Protein AF-A0A090KIF5-F1 (afdb_monomer_lite)

Structure (mmCIF, N/CA/C/O backbone):
data_AF-A0A090KIF5-F1
#
_entry.id   AF-A0A090KIF5-F1
#
loop_
_atom_site.group_PDB
_atom_site.id
_atom_site.type_symbol
_atom_site.label_atom_id
_atom_site.label_alt_id
_atom_site.label_comp_id
_atom_site.label_asym_id
_atom_site.label_entity_id
_atom_site.label_seq_id
_atom_site.pdbx_PDB_ins_code
_atom_site.Cartn_x
_atom_site.Cartn_y
_atom_site.Cartn_z
_atom_site.occupancy
_atom_site.B_iso_or_equiv
_atom_site.auth_seq_id
_atom_site.auth_comp_id
_atom_site.auth_asym_id
_atom_site.auth_atom_id
_atom_site.pdbx_PDB_model_num
ATOM 1 N N . MET A 1 1 ? -11.600 5.482 -13.987 1.00 38.12 1 MET A N 1
ATOM 2 C CA . MET A 1 1 ? -10.927 5.009 -12.753 1.00 38.12 1 MET A CA 1
ATOM 3 C C . MET A 1 1 ? -11.542 5.719 -11.554 1.00 38.12 1 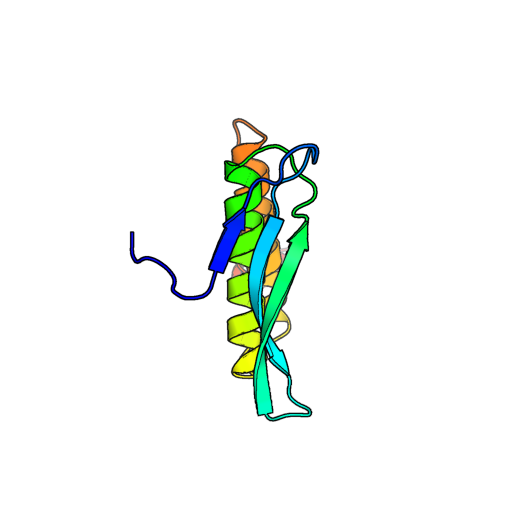MET A C 1
ATOM 5 O O . MET A 1 1 ? -11.539 6.941 -11.535 1.00 38.12 1 MET A O 1
ATOM 9 N N . LYS A 1 2 ? -12.132 4.998 -10.588 1.00 37.12 2 LYS A N 1
ATOM 10 C CA . LYS A 1 2 ? -12.617 5.621 -9.342 1.00 37.12 2 LYS A CA 1
ATOM 11 C C . LYS A 1 2 ? -11.398 6.100 -8.547 1.00 37.12 2 LYS A C 1
ATOM 13 O O . LYS A 1 2 ? -10.560 5.282 -8.185 1.00 37.12 2 LYS A O 1
ATOM 18 N N . VAL A 1 3 ? -11.295 7.405 -8.304 1.00 43.69 3 VAL A N 1
ATOM 19 C CA . VAL A 1 3 ? -10.265 7.992 -7.435 1.00 43.69 3 VAL A CA 1
ATOM 20 C C . VAL A 1 3 ? -10.443 7.396 -6.035 1.00 43.69 3 VAL A C 1
ATOM 22 O O . VAL A 1 3 ? -11.446 7.663 -5.372 1.00 43.69 3 VAL A O 1
ATOM 25 N N . GLN A 1 4 ? -9.513 6.545 -5.595 1.00 54.38 4 GLN A N 1
ATOM 26 C CA . GLN A 1 4 ? -9.503 6.047 -4.219 1.00 54.38 4 GLN A CA 1
ATOM 27 C C . GLN A 1 4 ? -9.167 7.222 -3.294 1.00 54.38 4 GLN A C 1
ATOM 29 O O . GLN A 1 4 ? -8.034 7.696 -3.254 1.00 54.38 4 GLN A O 1
ATOM 34 N N . ARG A 1 5 ? -10.176 7.744 -2.584 1.00 66.31 5 ARG A N 1
ATOM 35 C CA . ARG A 1 5 ? -9.988 8.819 -1.600 1.00 66.31 5 ARG A CA 1
ATOM 36 C C . ARG A 1 5 ? -9.093 8.314 -0.461 1.00 66.31 5 ARG A C 1
ATOM 38 O O . ARG A 1 5 ? -9.385 7.278 0.127 1.00 66.31 5 ARG A O 1
ATOM 45 N N . GLY A 1 6 ? -8.062 9.081 -0.103 1.00 74.94 6 GLY A N 1
ATOM 46 C CA . GLY A 1 6 ? -7.225 8.812 1.075 1.00 74.94 6 GLY A CA 1
ATOM 47 C C . GLY A 1 6 ? -5.859 8.175 0.801 1.00 74.94 6 GLY A C 1
ATOM 48 O O . GLY A 1 6 ? -5.235 7.711 1.758 1.00 74.94 6 GLY A O 1
ATOM 49 N N . LEU A 1 7 ? -5.397 8.173 -0.455 1.00 91.31 7 LEU A N 1
ATOM 50 C CA . LEU A 1 7 ? -3.997 7.936 -0.816 1.00 91.31 7 LEU A CA 1
ATOM 51 C C . LEU A 1 7 ? -3.511 8.972 -1.844 1.00 91.31 7 LEU A C 1
ATOM 53 O O . LEU A 1 7 ? -4.295 9.424 -2.680 1.00 91.31 7 LEU A O 1
ATOM 57 N N . SER A 1 8 ? -2.229 9.326 -1.806 1.00 94.19 8 SER A N 1
ATOM 58 C CA . SER A 1 8 ? -1.568 10.170 -2.810 1.00 94.19 8 SER A CA 1
ATOM 59 C C . SER A 1 8 ? -0.067 9.890 -2.868 1.00 94.19 8 SER A C 1
ATOM 61 O O . SER A 1 8 ? 0.535 9.495 -1.871 1.00 94.19 8 SER A O 1
ATOM 63 N N . ILE A 1 9 ? 0.550 10.108 -4.031 1.00 95.88 9 ILE A N 1
ATOM 64 C CA . ILE A 1 9 ? 2.006 10.033 -4.195 1.00 95.88 9 ILE A CA 1
ATOM 65 C C . ILE A 1 9 ? 2.607 11.426 -4.385 1.00 95.88 9 ILE A C 1
ATOM 67 O O . ILE A 1 9 ? 1.982 12.312 -4.961 1.00 95.88 9 ILE A O 1
ATOM 71 N N . HIS A 1 10 ? 3.821 11.618 -3.881 1.00 96.31 10 HIS A N 1
ATOM 72 C CA . HIS A 1 10 ? 4.506 12.904 -3.846 1.00 96.31 10 HIS A CA 1
ATOM 73 C C . HIS A 1 10 ? 5.974 12.729 -4.230 1.00 96.31 10 HIS A C 1
ATOM 75 O O . HIS A 1 10 ? 6.664 11.860 -3.688 1.00 96.31 10 HIS A O 1
ATOM 81 N N . LYS A 1 11 ? 6.472 13.591 -5.120 1.00 96.38 11 LYS A N 1
ATOM 82 C CA . LYS A 1 11 ? 7.906 13.753 -5.366 1.00 96.38 11 LYS A CA 1
ATOM 83 C C . LYS A 1 11 ? 8.420 14.918 -4.530 1.00 96.38 11 LYS A C 1
ATOM 85 O O . LYS A 1 11 ? 7.847 16.002 -4.567 1.00 96.38 11 LYS A O 1
ATOM 90 N N . GLN A 1 12 ? 9.483 14.692 -3.767 1.00 92.94 12 GLN A N 1
ATOM 91 C CA . GLN A 1 12 ? 10.146 15.749 -3.005 1.00 92.94 12 GLN A CA 1
ATOM 92 C C . GLN A 1 12 ? 11.392 16.224 -3.753 1.00 92.94 12 GLN A C 1
ATOM 94 O O . GLN A 1 12 ? 12.158 15.405 -4.264 1.00 92.94 12 GLN A O 1
ATOM 99 N N . SER A 1 13 ? 11.605 17.541 -3.795 1.00 93.12 13 SER A N 1
ATOM 100 C CA . SER A 1 13 ? 12.826 18.115 -4.367 1.00 93.12 13 SER A CA 1
ATOM 101 C C . SER A 1 13 ? 14.061 17.594 -3.625 1.00 93.12 13 SER A C 1
ATOM 103 O O . SER A 1 13 ? 14.044 17.455 -2.401 1.00 93.12 13 SER A O 1
ATOM 105 N N . GLY A 1 14 ? 15.114 17.247 -4.366 1.00 93.19 14 GLY A N 1
ATOM 106 C CA . GLY A 1 14 ? 16.357 16.706 -3.806 1.00 93.19 14 GLY A CA 1
ATOM 107 C C . GLY A 1 14 ? 16.260 15.284 -3.234 1.00 93.19 14 GLY A C 1
ATOM 108 O O . GLY A 1 14 ? 17.234 14.797 -2.663 1.00 93.19 14 GLY A O 1
ATOM 109 N N . ARG A 1 15 ? 15.120 14.588 -3.371 1.00 94.62 15 ARG A N 1
ATOM 110 C CA . ARG A 1 15 ? 14.969 13.188 -2.945 1.00 94.62 15 ARG A CA 1
ATOM 111 C C . ARG A 1 15 ? 14.796 12.266 -4.159 1.00 94.62 15 ARG A C 1
ATOM 113 O O . ARG A 1 15 ? 13.949 12.533 -5.014 1.00 94.62 15 ARG A O 1
ATOM 120 N N . PRO A 1 16 ? 15.541 11.147 -4.229 1.00 95.44 16 PRO A N 1
ATOM 121 C CA . PRO A 1 16 ? 15.484 10.257 -5.387 1.00 95.44 16 PRO A CA 1
ATOM 122 C C . PRO A 1 16 ? 14.153 9.503 -5.472 1.00 95.44 16 PRO A C 1
ATOM 124 O O . PRO A 1 16 ? 13.668 9.230 -6.567 1.00 95.44 16 PRO A O 1
ATOM 127 N N . ASN A 1 17 ? 13.512 9.229 -4.336 1.00 97.69 17 ASN A N 1
ATOM 128 C CA . ASN A 1 17 ? 12.345 8.356 -4.269 1.00 97.69 17 ASN A CA 1
ATOM 129 C C . ASN A 1 17 ? 11.019 9.121 -4.264 1.00 97.69 17 ASN A C 1
ATOM 131 O O . ASN A 1 17 ? 10.939 10.271 -3.830 1.00 97.69 17 ASN A O 1
ATOM 135 N N . TRP A 1 18 ? 9.967 8.450 -4.720 1.00 97.94 18 TRP A N 1
ATOM 136 C CA . TRP A 1 18 ? 8.586 8.866 -4.509 1.00 97.94 18 TRP A CA 1
ATOM 137 C C . TRP A 1 18 ? 8.118 8.502 -3.103 1.00 97.94 18 TRP A C 1
ATOM 139 O O . TRP A 1 18 ? 8.546 7.501 -2.524 1.00 97.94 18 TRP A O 1
ATOM 149 N N . PHE A 1 19 ? 7.197 9.288 -2.564 1.00 97.69 19 PHE A N 1
ATOM 150 C CA . PHE A 1 19 ? 6.617 9.085 -1.244 1.00 97.69 19 PHE A CA 1
ATOM 151 C C . PHE A 1 19 ? 5.113 8.880 -1.351 1.00 97.69 19 PHE A C 1
ATOM 153 O O . PHE A 1 19 ? 4.449 9.547 -2.135 1.00 97.69 19 PHE A O 1
ATOM 160 N N . CYS A 1 20 ? 4.576 7.979 -0.542 1.00 97.25 20 CYS A N 1
ATOM 161 C CA . CYS A 1 20 ? 3.156 7.695 -0.433 1.00 97.25 20 CYS A CA 1
ATOM 162 C C . CYS A 1 20 ? 2.599 8.320 0.848 1.00 97.25 20 CYS A C 1
ATOM 164 O O . CYS A 1 20 ? 3.118 8.077 1.941 1.00 97.25 20 CYS A O 1
ATOM 166 N N . SER A 1 21 ? 1.525 9.088 0.706 1.00 96.38 21 SER A N 1
ATOM 167 C CA . SER A 1 21 ? 0.647 9.508 1.791 1.00 96.38 21 SER A CA 1
ATOM 168 C C . SER A 1 21 ? -0.583 8.610 1.798 1.00 96.38 21 SER A C 1
ATOM 170 O O . SER A 1 21 ? -1.240 8.462 0.770 1.00 96.38 21 SER A O 1
ATOM 172 N N . PHE A 1 22 ? -0.907 8.002 2.934 1.00 95.19 22 PHE A N 1
ATOM 173 C CA . PHE A 1 22 ? -2.117 7.194 3.102 1.00 95.19 22 PHE A CA 1
ATOM 174 C C . PHE A 1 22 ? -2.566 7.197 4.562 1.00 95.19 22 PHE A C 1
ATOM 176 O O . PHE A 1 22 ? -1.853 7.680 5.441 1.00 95.19 22 PHE A O 1
ATOM 183 N N . ARG A 1 23 ? -3.768 6.687 4.842 1.00 94.25 23 ARG A N 1
ATOM 184 C CA . ARG A 1 23 ? -4.311 6.631 6.207 1.00 94.25 23 ARG A CA 1
ATOM 185 C C . ARG A 1 23 ? -4.132 5.250 6.824 1.00 94.25 23 ARG A C 1
ATOM 187 O O . ARG A 1 23 ? -4.392 4.248 6.168 1.00 94.25 23 ARG A O 1
ATOM 194 N N . VAL A 1 24 ? -3.769 5.212 8.103 1.00 95.19 24 VAL A N 1
ATOM 195 C CA . VAL A 1 24 ? -3.787 4.010 8.951 1.00 95.19 24 VAL A CA 1
ATOM 196 C C . VAL A 1 24 ? -4.687 4.261 10.154 1.00 95.19 24 VAL A C 1
ATOM 198 O O . VAL A 1 24 ? -4.704 5.366 10.701 1.00 95.19 24 VAL A O 1
ATOM 201 N N . PHE A 1 25 ? -5.452 3.254 10.562 1.00 95.00 25 PHE A N 1
ATOM 202 C CA . PHE A 1 25 ? -6.297 3.358 11.746 1.00 95.00 25 PHE A CA 1
ATOM 203 C C . PHE A 1 25 ? -5.459 3.128 13.007 1.00 95.00 25 PHE A C 1
ATOM 205 O O . PHE A 1 25 ? -4.782 2.106 13.122 1.00 95.00 25 PHE A O 1
ATOM 212 N N . ASN A 1 26 ? -5.478 4.081 13.938 1.00 92.88 26 ASN A N 1
ATOM 213 C CA . ASN A 1 26 ? -4.889 3.916 15.258 1.00 92.88 26 ASN A CA 1
ATOM 214 C C . ASN A 1 26 ? -5.976 3.426 16.225 1.00 92.88 26 ASN A C 1
ATOM 216 O O . ASN A 1 26 ? -6.899 4.173 16.550 1.00 92.88 26 ASN A O 1
ATOM 220 N N . LYS A 1 27 ? -5.842 2.175 16.680 1.00 89.31 27 LYS A N 1
ATOM 221 C CA . LYS A 1 27 ? -6.790 1.543 17.605 1.00 89.31 27 LYS A CA 1
ATOM 222 C C . LYS A 1 27 ? -6.762 2.159 19.006 1.00 89.31 27 LYS A C 1
ATOM 224 O O . LYS A 1 27 ? -7.803 2.186 19.643 1.00 89.31 27 LYS A O 1
ATOM 229 N N . GLU A 1 28 ? -5.621 2.681 19.455 1.00 91.31 28 GLU A N 1
ATOM 230 C CA . GLU A 1 28 ? -5.466 3.254 20.802 1.00 91.31 28 GLU A CA 1
ATOM 231 C C . GLU A 1 28 ? -6.320 4.512 20.987 1.00 91.31 28 GLU A C 1
ATOM 233 O O . GLU A 1 28 ? -6.916 4.714 22.038 1.00 91.31 28 GLU A O 1
ATOM 238 N N . ILE A 1 29 ? -6.411 5.342 19.942 1.00 93.00 29 ILE A N 1
ATOM 239 C CA . ILE A 1 29 ? -7.154 6.614 19.962 1.00 93.00 29 ILE A CA 1
ATOM 240 C C . ILE A 1 29 ? -8.451 6.570 19.141 1.00 93.00 29 ILE A C 1
ATOM 242 O O . ILE A 1 29 ? -9.129 7.585 19.014 1.00 93.00 29 ILE A O 1
ATOM 246 N N . GLY A 1 30 ? -8.780 5.428 18.528 1.00 93.00 30 GLY A N 1
ATOM 247 C CA . GLY A 1 30 ? -9.996 5.242 17.727 1.00 93.00 30 GLY A CA 1
ATOM 248 C C . GLY A 1 30 ? -10.084 6.114 16.467 1.00 93.00 30 GLY A C 1
ATOM 249 O O . GLY A 1 30 ? -11.183 6.424 16.009 1.00 93.00 30 GLY A O 1
ATOM 250 N N . GLN A 1 31 ? -8.952 6.545 15.900 1.00 94.50 31 GLN A N 1
ATOM 251 C CA . GLN A 1 31 ? -8.924 7.517 14.801 1.00 94.50 31 GLN A CA 1
ATOM 252 C C . GLN A 1 31 ? -7.990 7.115 13.660 1.00 94.50 31 GLN A C 1
ATOM 254 O O . GLN A 1 31 ? -6.936 6.505 13.840 1.00 94.50 31 GLN A O 1
ATOM 259 N N . TRP A 1 32 ? -8.362 7.523 12.449 1.00 93.50 32 TRP A N 1
ATOM 260 C CA . TRP A 1 32 ? -7.515 7.416 11.266 1.00 93.50 32 TRP A CA 1
ATOM 261 C C . TRP A 1 32 ? -6.480 8.540 11.235 1.00 93.50 32 TRP A C 1
ATOM 263 O O . TRP A 1 32 ? -6.852 9.712 11.187 1.00 93.50 32 TRP A O 1
ATOM 273 N N . ARG A 1 33 ? -5.199 8.186 11.129 1.00 93.81 33 ARG A N 1
ATOM 274 C CA . ARG A 1 33 ? -4.094 9.139 10.961 1.00 93.81 33 ARG A CA 1
ATOM 275 C C . ARG A 1 33 ? -3.455 9.015 9.586 1.00 93.81 33 ARG A C 1
ATOM 277 O O . ARG A 1 33 ? -3.382 7.916 9.039 1.00 93.81 33 ARG A O 1
ATOM 284 N N . TYR A 1 34 ? -2.967 10.128 9.050 1.00 93.06 34 TYR A N 1
ATOM 285 C CA . TYR A 1 34 ? -2.119 10.100 7.863 1.00 93.06 34 TYR A CA 1
ATOM 286 C C . TYR A 1 34 ? -0.714 9.628 8.221 1.00 93.06 34 TYR A C 1
ATOM 288 O O . TYR A 1 34 ? -0.168 9.975 9.267 1.00 93.06 34 TYR A O 1
ATOM 296 N N . VAL A 1 35 ? -0.134 8.838 7.330 1.00 94.88 35 VAL A N 1
ATOM 297 C CA . VAL A 1 35 ? 1.269 8.448 7.349 1.00 94.88 35 VAL A CA 1
ATOM 298 C C . VAL A 1 35 ? 1.882 8.774 6.004 1.00 94.88 35 VAL A C 1
ATOM 300 O O . VAL A 1 35 ? 1.235 8.654 4.965 1.00 94.88 35 VAL A O 1
ATOM 303 N N . PHE A 1 36 ? 3.144 9.174 6.043 1.00 96.06 36 PHE A N 1
ATOM 304 C CA . PHE A 1 36 ? 3.918 9.533 4.872 1.00 96.06 36 PHE A CA 1
ATOM 305 C C . PHE A 1 36 ? 5.167 8.661 4.838 1.00 96.06 36 PHE A C 1
ATOM 307 O O . PHE A 1 36 ? 5.953 8.669 5.786 1.00 96.06 36 PHE A O 1
ATOM 314 N N . ARG A 1 37 ? 5.327 7.852 3.790 1.00 96.44 37 ARG A N 1
ATOM 315 C CA . ARG A 1 37 ? 6.409 6.862 3.692 1.00 96.44 37 ARG A CA 1
ATOM 316 C C . ARG A 1 37 ? 7.077 6.923 2.328 1.00 96.44 37 ARG A C 1
ATOM 318 O O . ARG A 1 37 ? 6.398 7.016 1.312 1.00 96.44 37 ARG A O 1
ATOM 325 N N . SER A 1 38 ? 8.405 6.836 2.302 1.00 97.06 38 SER A N 1
ATOM 326 C CA . SER A 1 38 ? 9.155 6.625 1.058 1.00 97.06 38 SER A CA 1
ATOM 327 C C . SER A 1 38 ? 8.775 5.273 0.460 1.00 97.06 38 SER A C 1
ATOM 329 O O . SER A 1 38 ? 8.788 4.274 1.170 1.00 97.06 38 SER A O 1
ATOM 331 N N . THR A 1 39 ? 8.488 5.238 -0.839 1.00 96.69 39 THR A N 1
ATOM 332 C CA . THR A 1 39 ? 8.256 4.002 -1.611 1.00 96.69 39 THR A CA 1
ATOM 333 C C . THR A 1 39 ? 9.556 3.314 -2.035 1.00 96.69 39 THR A C 1
ATOM 335 O O . THR A 1 39 ? 9.512 2.263 -2.661 1.00 96.69 39 THR A O 1
ATOM 338 N N . ALA A 1 40 ? 10.710 3.910 -1.708 1.00 96.19 40 ALA A N 1
ATOM 339 C CA . ALA A 1 40 ? 12.045 3.410 -2.046 1.00 96.19 40 ALA A CA 1
ATOM 340 C C . ALA A 1 40 ? 12.303 3.201 -3.554 1.00 96.19 40 ALA A C 1
ATOM 342 O O . ALA A 1 40 ? 13.231 2.495 -3.929 1.00 96.19 40 ALA A O 1
ATOM 343 N N . THR A 1 41 ? 11.518 3.847 -4.418 1.00 95.88 41 THR A N 1
ATOM 344 C CA . THR A 1 41 ? 11.706 3.812 -5.871 1.00 95.88 41 THR A CA 1
ATOM 345 C C . THR A 1 41 ? 11.628 5.211 -6.474 1.00 95.88 41 THR A C 1
ATOM 347 O O . THR A 1 41 ? 1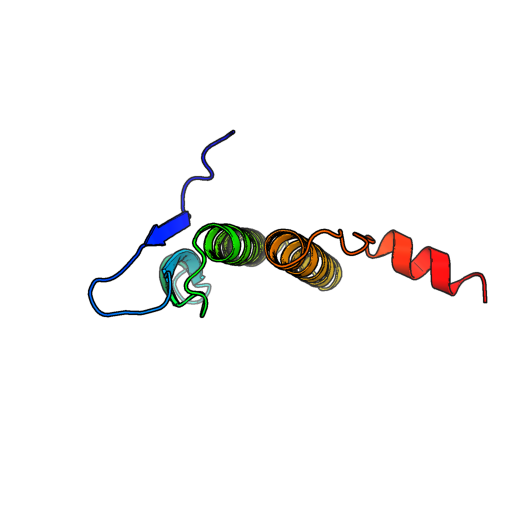0.849 6.059 -6.027 1.00 95.88 41 THR A O 1
ATOM 350 N N . ALA A 1 42 ? 12.439 5.456 -7.504 1.00 95.94 42 ALA A N 1
ATOM 351 C CA . ALA A 1 42 ? 12.399 6.669 -8.321 1.00 95.94 42 ALA A CA 1
ATOM 352 C C . ALA A 1 42 ? 11.348 6.604 -9.446 1.00 95.94 42 ALA A C 1
ATOM 354 O O . ALA A 1 42 ? 11.003 7.641 -10.015 1.00 95.94 42 ALA A O 1
ATOM 355 N N . ASP A 1 43 ? 10.821 5.413 -9.726 1.00 95.38 43 ASP A N 1
ATOM 356 C CA . ASP A 1 43 ? 9.789 5.156 -10.728 1.00 95.38 43 ASP A CA 1
ATOM 357 C C . ASP A 1 43 ? 8.401 5.488 -10.164 1.00 95.38 43 ASP A C 1
ATOM 359 O O . ASP A 1 43 ? 7.978 4.934 -9.144 1.00 95.38 43 ASP A O 1
ATOM 363 N N . GLU A 1 44 ? 7.696 6.408 -10.822 1.00 94.94 44 GLU A N 1
ATOM 364 C CA . GLU A 1 44 ? 6.386 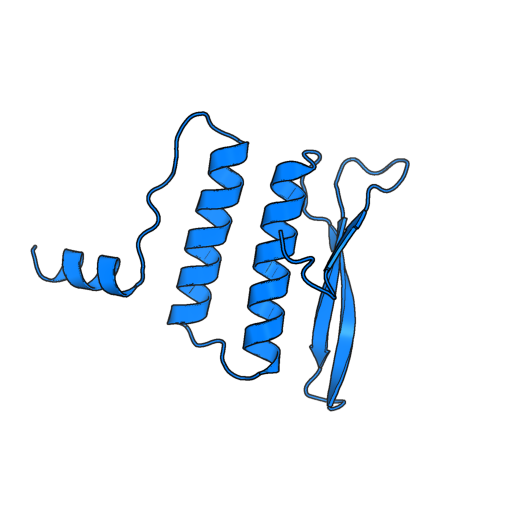6.880 -10.372 1.00 94.94 44 GLU A CA 1
ATOM 365 C C . GLU A 1 44 ? 5.322 5.781 -10.424 1.00 94.94 44 GLU A C 1
ATOM 367 O O . GLU A 1 44 ? 4.488 5.669 -9.52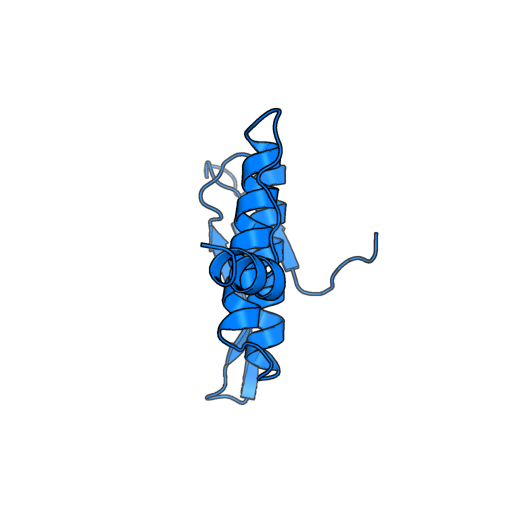7 1.00 94.94 44 GLU A O 1
ATOM 372 N N . THR A 1 45 ? 5.345 4.951 -11.462 1.00 94.19 45 THR A N 1
ATOM 373 C CA . THR A 1 45 ? 4.344 3.908 -11.674 1.00 94.19 45 THR A CA 1
ATOM 374 C C . THR A 1 45 ? 4.502 2.807 -10.632 1.00 94.19 45 THR A C 1
ATOM 376 O O . THR A 1 45 ? 3.527 2.456 -9.968 1.00 94.19 45 THR A O 1
ATOM 379 N N . LYS A 1 46 ? 5.737 2.356 -10.372 1.00 95.25 46 LYS A N 1
ATOM 380 C CA . LYS A 1 46 ? 6.023 1.417 -9.270 1.00 95.25 46 LYS A CA 1
ATOM 381 C C . LYS A 1 46 ? 5.604 2.002 -7.920 1.00 95.25 46 LYS A C 1
ATOM 383 O O . LYS A 1 46 ? 5.001 1.308 -7.104 1.00 95.25 46 LYS A O 1
ATOM 388 N N . ALA A 1 47 ? 5.867 3.290 -7.691 1.00 96.31 47 ALA A N 1
ATOM 389 C CA . ALA A 1 47 ? 5.468 3.966 -6.460 1.00 96.31 47 ALA A CA 1
ATOM 390 C C . ALA A 1 47 ? 3.944 3.993 -6.259 1.00 96.31 47 ALA A C 1
ATOM 392 O O . ALA A 1 47 ? 3.477 3.819 -5.129 1.00 96.31 47 ALA A O 1
ATOM 393 N N . ARG A 1 48 ? 3.161 4.185 -7.331 1.00 95.50 48 ARG A N 1
ATOM 394 C CA . ARG A 1 48 ? 1.690 4.138 -7.269 1.00 95.50 48 ARG A CA 1
ATOM 395 C C . ARG A 1 48 ? 1.189 2.764 -6.839 1.00 95.50 48 ARG A C 1
ATOM 397 O O . ARG A 1 48 ? 0.347 2.706 -5.944 1.00 95.50 48 ARG A O 1
ATOM 404 N N . GLU A 1 49 ? 1.725 1.685 -7.404 1.00 95.12 49 GLU A N 1
ATOM 405 C CA . GLU A 1 49 ? 1.293 0.327 -7.042 1.00 95.12 49 GLU A CA 1
ATOM 406 C C . GLU A 1 49 ? 1.676 -0.038 -5.601 1.00 95.12 49 GLU A C 1
ATOM 408 O O . GLU A 1 49 ? 0.840 -0.551 -4.853 1.00 95.12 49 GLU A O 1
ATOM 413 N N . ILE A 1 50 ? 2.876 0.344 -5.144 1.00 96.12 50 ILE A N 1
ATOM 414 C CA . ILE A 1 50 ? 3.276 0.204 -3.730 1.00 96.12 50 ILE A CA 1
ATOM 415 C C . ILE A 1 50 ? 2.297 0.955 -2.816 1.00 96.12 50 ILE A C 1
ATOM 417 O O . ILE A 1 50 ? 1.785 0.404 -1.839 1.00 96.12 50 ILE A O 1
ATOM 421 N N . CYS A 1 51 ? 2.002 2.214 -3.148 1.00 96.00 51 CYS A N 1
ATOM 422 C CA . CYS A 1 51 ? 1.107 3.058 -2.361 1.00 96.00 51 CYS A CA 1
ATOM 423 C C . CYS A 1 51 ? -0.317 2.485 -2.301 1.00 96.00 51 CYS A C 1
ATOM 425 O O . CYS A 1 51 ? -0.959 2.487 -1.247 1.00 96.00 51 CYS A O 1
ATOM 427 N N . ARG A 1 52 ? -0.798 1.934 -3.419 1.00 94.75 52 ARG A N 1
ATOM 428 C CA . ARG A 1 52 ? -2.093 1.264 -3.516 1.00 94.75 52 ARG A CA 1
ATOM 429 C C . ARG A 1 52 ? -2.153 0.018 -2.635 1.00 94.75 52 ARG A C 1
ATOM 431 O O . ARG A 1 52 ? -3.118 -0.129 -1.885 1.00 94.75 52 ARG A O 1
ATOM 438 N N . ALA A 1 53 ? -1.132 -0.840 -2.678 1.00 95.50 53 ALA A N 1
ATOM 439 C CA . ALA A 1 53 ? -1.059 -2.037 -1.840 1.00 95.50 53 ALA A CA 1
ATOM 440 C C . ALA A 1 53 ? -1.087 -1.677 -0.343 1.00 95.50 53 ALA A C 1
ATOM 442 O O . ALA A 1 53 ? -1.888 -2.230 0.415 1.00 95.50 53 ALA A O 1
ATOM 443 N N . TRP A 1 54 ? -0.296 -0.681 0.075 1.00 96.50 54 TRP A N 1
ATOM 444 C CA . TRP A 1 54 ? -0.304 -0.183 1.455 1.00 96.50 54 TRP A CA 1
ATOM 445 C C . TRP A 1 54 ? -1.658 0.378 1.879 1.00 96.50 54 TRP A C 1
ATOM 447 O O . TRP A 1 54 ? -2.124 0.095 2.983 1.00 96.50 54 TRP A O 1
ATOM 457 N N . HIS A 1 55 ? -2.312 1.148 1.010 1.00 95.25 55 HIS A N 1
ATOM 458 C CA . HIS A 1 55 ? -3.623 1.711 1.302 1.00 95.25 55 HIS A CA 1
ATOM 459 C C . HIS A 1 55 ? -4.689 0.622 1.482 1.00 95.25 55 HIS A C 1
ATOM 461 O O . HIS A 1 55 ? -5.447 0.661 2.450 1.00 95.25 55 HIS A O 1
ATOM 467 N N . VAL A 1 56 ? -4.726 -0.379 0.595 1.00 94.81 56 VAL A N 1
ATOM 468 C CA . VAL A 1 56 ? -5.671 -1.504 0.697 1.00 94.81 56 VAL A CA 1
ATOM 469 C C . VAL A 1 56 ? -5.438 -2.299 1.984 1.00 94.81 56 VAL A C 1
ATOM 471 O O . VAL A 1 56 ? -6.403 -2.585 2.698 1.00 94.81 56 VAL A O 1
ATOM 474 N N . ALA A 1 57 ? -4.177 -2.590 2.321 1.00 95.88 57 ALA A N 1
ATOM 475 C CA . ALA A 1 57 ? -3.818 -3.251 3.574 1.00 95.88 57 ALA A CA 1
ATOM 476 C C . ALA A 1 57 ? -4.293 -2.449 4.794 1.00 95.88 57 ALA A C 1
ATOM 478 O O . ALA A 1 57 ? -4.949 -2.993 5.682 1.00 95.88 57 ALA A O 1
ATOM 479 N N . ALA A 1 58 ? -4.028 -1.141 4.815 1.00 95.38 58 ALA A N 1
ATOM 480 C CA . ALA A 1 58 ? -4.413 -0.269 5.917 1.00 95.38 58 ALA A CA 1
ATOM 481 C C . ALA A 1 58 ? -5.937 -0.149 6.079 1.00 95.38 58 ALA A C 1
ATOM 483 O O . ALA A 1 58 ? -6.435 -0.147 7.206 1.00 95.38 58 ALA A O 1
ATOM 484 N N . LEU A 1 59 ? -6.685 -0.087 4.970 1.00 94.25 59 LEU A N 1
ATOM 485 C CA . LEU A 1 59 ? -8.147 -0.068 4.997 1.00 94.25 59 LEU A CA 1
ATOM 486 C C . LEU A 1 59 ? -8.723 -1.354 5.588 1.00 94.25 59 LEU A C 1
ATOM 488 O O . LEU A 1 59 ? -9.566 -1.282 6.481 1.00 94.25 59 LEU A O 1
ATOM 492 N N . LYS A 1 60 ? -8.255 -2.518 5.125 1.00 95.06 60 LYS A N 1
ATOM 493 C CA . LYS A 1 60 ? -8.689 -3.816 5.661 1.00 95.06 60 LYS A CA 1
ATOM 494 C C . LYS A 1 60 ? -8.329 -3.958 7.137 1.00 95.06 60 LYS A C 1
ATOM 496 O O . LYS A 1 60 ? -9.182 -4.342 7.932 1.00 95.06 60 LYS A O 1
ATOM 501 N N . ALA A 1 61 ? -7.114 -3.572 7.528 1.00 94.62 61 ALA A N 1
ATOM 502 C CA . ALA A 1 61 ? -6.685 -3.624 8.924 1.00 94.62 61 ALA A CA 1
ATOM 503 C C . ALA A 1 61 ? -7.557 -2.740 9.827 1.00 94.62 61 ALA A C 1
ATOM 505 O O . ALA A 1 61 ? -7.973 -3.173 10.900 1.00 94.62 61 ALA A O 1
ATOM 506 N N . GLY A 1 62 ? -7.874 -1.519 9.382 1.00 92.75 62 GLY A N 1
ATOM 507 C CA . GLY A 1 62 ? -8.717 -0.591 10.136 1.00 92.75 62 GLY A CA 1
ATOM 508 C C . GLY A 1 62 ? -10.160 -1.064 10.310 1.00 92.75 62 GLY A C 1
ATOM 509 O O . GLY A 1 62 ? -10.783 -0.733 11.311 1.00 92.75 62 GLY A O 1
ATOM 510 N N . LYS A 1 63 ? -10.672 -1.876 9.379 1.00 92.50 63 LYS A N 1
ATOM 511 C CA . LYS A 1 63 ? -11.996 -2.512 9.478 1.00 92.50 63 LYS A CA 1
ATOM 512 C C . LYS A 1 63 ? -11.996 -3.839 10.245 1.00 92.50 63 LYS A C 1
ATOM 514 O O . LYS A 1 63 ? -13.061 -4.399 10.464 1.00 92.50 63 LYS A O 1
ATOM 519 N N . GLY A 1 64 ? -10.827 -4.361 10.627 1.00 92.69 64 GLY A N 1
ATOM 520 C CA . GLY A 1 64 ? -10.710 -5.708 11.196 1.00 92.69 64 GLY A CA 1
ATOM 521 C C . GLY A 1 64 ? -10.873 -6.839 10.170 1.00 92.69 64 GLY A C 1
ATOM 522 O O . GLY A 1 64 ? -11.084 -7.979 10.554 1.00 92.69 64 GLY A O 1
ATOM 523 N N . GLU A 1 65 ? -10.752 -6.539 8.874 1.00 94.12 65 GLU A N 1
ATOM 524 C CA . GLU A 1 65 ? -10.947 -7.473 7.748 1.00 94.12 65 GLU A CA 1
ATOM 525 C C . GLU A 1 65 ? -9.618 -7.986 7.152 1.00 94.12 65 GLU A C 1
ATOM 527 O O . GLU A 1 65 ? -9.599 -8.594 6.078 1.00 94.12 65 GLU A O 1
ATOM 532 N N . LEU A 1 66 ? -8.480 -7.680 7.785 1.00 94.75 66 LEU A N 1
ATOM 533 C CA . LEU A 1 66 ? -7.166 -8.151 7.346 1.00 94.75 66 LEU A CA 1
ATOM 534 C C . LEU A 1 66 ? -6.834 -9.483 8.027 1.00 94.75 66 LEU A C 1
ATOM 536 O O . LEU A 1 66 ? -6.121 -9.509 9.027 1.00 94.75 66 LEU A O 1
ATOM 540 N N . SER A 1 67 ? -7.376 -10.575 7.488 1.00 94.81 67 SER A N 1
ATOM 541 C CA . SER A 1 67 ? -6.930 -11.932 7.816 1.00 94.81 67 SER A CA 1
ATOM 542 C C . SER A 1 67 ? -5.558 -12.225 7.202 1.00 94.81 67 SER A C 1
ATOM 544 O O . SER A 1 67 ? -5.081 -11.479 6.341 1.00 94.81 67 SER A O 1
ATOM 546 N N . GLU A 1 68 ? -4.931 -13.330 7.607 1.00 93.31 68 GLU A N 1
ATOM 547 C CA . GLU A 1 68 ? -3.673 -13.782 7.003 1.00 93.31 68 GLU A CA 1
ATOM 548 C C . GLU A 1 68 ? -3.811 -14.007 5.494 1.00 93.31 68 GLU A C 1
ATOM 550 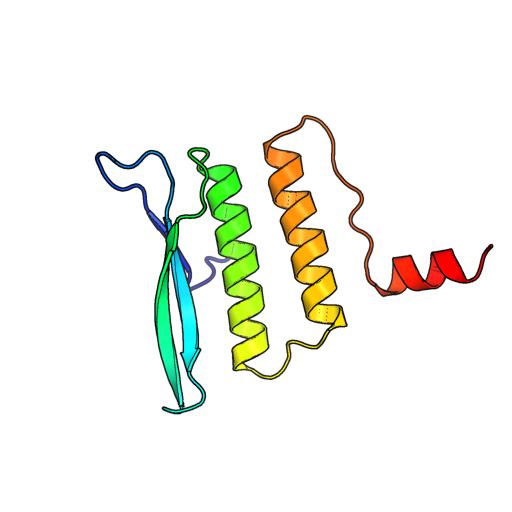O O . GLU A 1 68 ? -2.975 -13.536 4.729 1.00 93.31 68 GLU A O 1
ATOM 555 N N . ASP A 1 69 ? -4.898 -14.642 5.049 1.00 90.94 69 ASP A N 1
ATOM 556 C CA . ASP A 1 69 ? -5.145 -14.879 3.623 1.00 90.94 69 ASP A CA 1
ATOM 557 C C . ASP A 1 69 ? -5.314 -13.572 2.856 1.00 90.94 69 ASP A C 1
ATOM 559 O O . ASP A 1 69 ? -4.690 -13.376 1.814 1.00 90.94 69 ASP A O 1
ATOM 563 N N . ALA A 1 70 ? -6.073 -12.623 3.412 1.00 91.31 70 ALA A N 1
ATOM 564 C CA . ALA A 1 70 ? -6.212 -11.305 2.808 1.00 91.31 70 ALA A CA 1
ATOM 565 C C . ALA A 1 70 ? -4.863 -10.570 2.744 1.00 91.31 70 ALA A C 1
ATOM 567 O O . ALA A 1 70 ? -4.595 -9.860 1.776 1.00 91.31 70 ALA A O 1
ATOM 568 N N . ALA A 1 71 ? -4.003 -10.726 3.755 1.00 93.31 71 ALA A N 1
ATOM 569 C CA . ALA A 1 71 ? -2.663 -10.152 3.746 1.00 93.31 71 ALA A CA 1
ATOM 570 C C . ALA A 1 71 ? -1.783 -10.791 2.662 1.00 93.31 71 ALA A C 1
ATOM 572 O O . ALA A 1 71 ? -1.143 -10.063 1.900 1.00 93.31 71 ALA A O 1
ATOM 573 N N . ARG A 1 72 ? -1.792 -12.124 2.545 1.00 92.62 72 ARG A N 1
ATOM 574 C CA . ARG A 1 72 ? -1.050 -12.852 1.507 1.00 92.62 72 ARG A CA 1
ATOM 575 C C . ARG A 1 72 ? -1.506 -12.447 0.104 1.00 92.62 72 ARG A C 1
ATOM 577 O O . ARG A 1 72 ? -0.660 -12.159 -0.735 1.00 92.62 72 ARG A O 1
ATOM 584 N N . GLU A 1 73 ? -2.811 -12.319 -0.135 1.00 91.50 73 GLU A N 1
ATOM 585 C CA . GLU A 1 73 ? -3.348 -11.859 -1.425 1.00 91.50 73 GLU A CA 1
ATOM 586 C C . GLU A 1 73 ? -2.906 -10.433 -1.773 1.00 91.50 73 GLU A C 1
ATOM 588 O O . GLU A 1 73 ? -2.529 -10.159 -2.913 1.00 91.50 73 GLU A O 1
ATOM 593 N N . ILE A 1 74 ? -2.917 -9.513 -0.801 1.00 94.00 74 ILE A N 1
ATOM 594 C CA . ILE A 1 74 ? -2.445 -8.136 -1.014 1.00 94.00 74 ILE A CA 1
ATOM 595 C C . ILE A 1 74 ? -0.953 -8.121 -1.352 1.00 94.00 74 ILE A C 1
ATOM 597 O O . ILE A 1 74 ? -0.547 -7.375 -2.244 1.00 94.00 74 ILE A O 1
ATOM 601 N N . ILE A 1 75 ? -0.147 -8.937 -0.666 1.00 92.56 75 ILE A N 1
ATOM 602 C CA . ILE A 1 75 ? 1.289 -9.067 -0.937 1.00 92.56 75 ILE A CA 1
ATOM 603 C C . ILE A 1 75 ? 1.506 -9.632 -2.341 1.00 92.56 75 ILE A C 1
ATOM 605 O O . ILE A 1 75 ? 2.188 -8.992 -3.138 1.00 92.56 75 ILE A O 1
ATOM 609 N N . ALA A 1 76 ? 0.892 -10.772 -2.671 1.00 91.62 76 ALA A N 1
ATOM 610 C CA . ALA A 1 76 ? 1.034 -11.422 -3.973 1.00 91.62 76 ALA A CA 1
ATOM 611 C C . ALA A 1 76 ? 0.637 -10.474 -5.112 1.00 91.62 76 ALA A C 1
ATOM 613 O O . ALA A 1 76 ? 1.384 -10.283 -6.074 1.00 91.62 76 ALA A O 1
ATOM 614 N N . ARG A 1 77 ? -0.505 -9.792 -4.966 1.00 91.50 77 ARG A N 1
ATOM 615 C CA . ARG A 1 77 ? -0.975 -8.819 -5.950 1.00 91.50 77 ARG A CA 1
ATOM 616 C C . ARG A 1 77 ? -0.036 -7.622 -6.080 1.00 91.50 77 ARG A C 1
ATOM 618 O O . ARG A 1 77 ? 0.294 -7.241 -7.199 1.00 91.50 77 ARG A O 1
ATOM 625 N N . GLY A 1 78 ? 0.387 -7.040 -4.957 1.00 92.94 78 GLY A N 1
ATOM 626 C CA . GLY A 1 78 ? 1.286 -5.887 -4.940 1.00 92.94 78 GLY A CA 1
ATOM 627 C C . GLY A 1 78 ? 2.649 -6.201 -5.556 1.00 92.94 78 GLY A C 1
ATOM 628 O O . GLY A 1 78 ? 3.156 -5.405 -6.341 1.00 92.94 78 GLY A O 1
ATOM 629 N N . VAL A 1 79 ? 3.214 -7.376 -5.263 1.00 92.56 79 VAL A N 1
ATOM 630 C CA . VAL A 1 79 ? 4.465 -7.853 -5.872 1.00 92.56 79 VAL A CA 1
ATOM 631 C C . VAL A 1 79 ? 4.302 -8.010 -7.382 1.00 92.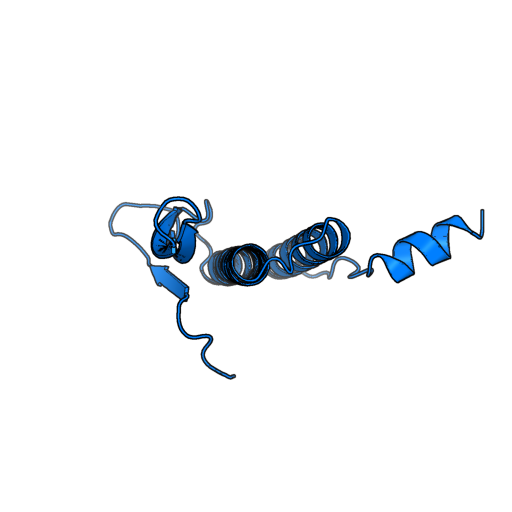56 79 VAL A C 1
ATOM 633 O O . VAL A 1 79 ? 5.116 -7.471 -8.129 1.00 92.56 79 VAL A O 1
ATOM 636 N N . ALA A 1 80 ? 3.234 -8.670 -7.842 1.00 91.62 80 ALA A N 1
ATOM 637 C CA . ALA A 1 80 ? 2.977 -8.855 -9.269 1.00 91.62 80 ALA A CA 1
ATOM 638 C C . ALA A 1 80 ? 2.793 -7.519 -10.012 1.00 91.62 80 ALA A C 1
ATOM 640 O O . ALA A 1 80 ? 3.330 -7.343 -11.105 1.00 91.62 80 ALA A O 1
ATOM 641 N N . ASP A 1 81 ? 2.071 -6.565 -9.417 1.00 91.69 81 ASP A N 1
ATOM 642 C CA . ASP A 1 81 ? 1.832 -5.249 -10.017 1.00 91.69 81 ASP A CA 1
ATOM 643 C C . ASP A 1 81 ? 3.129 -4.417 -10.090 1.00 91.69 81 ASP A C 1
ATOM 645 O O . ASP A 1 81 ? 3.424 -3.824 -11.126 1.00 91.69 81 ASP A O 1
ATOM 649 N N . VAL A 1 82 ? 3.969 -4.429 -9.047 1.00 93.25 82 VAL A N 1
ATOM 650 C CA . VAL A 1 82 ? 5.285 -3.758 -9.077 1.00 93.25 82 VAL A CA 1
ATOM 651 C C . VAL A 1 82 ? 6.233 -4.417 -10.081 1.00 93.25 82 VAL A C 1
ATOM 653 O O . VAL A 1 82 ? 6.944 -3.713 -10.803 1.00 93.25 82 VAL A O 1
ATOM 656 N N . PHE A 1 83 ? 6.243 -5.751 -10.142 1.00 92.00 83 PHE A N 1
ATOM 657 C CA . PHE A 1 83 ? 7.099 -6.509 -11.050 1.00 92.00 83 PHE A CA 1
ATOM 658 C C . PHE A 1 83 ? 6.750 -6.242 -12.515 1.00 92.00 83 PHE A C 1
ATOM 660 O O . PHE A 1 83 ? 7.655 -5.995 -13.308 1.00 92.00 83 PHE A O 1
ATOM 667 N N . LEU A 1 84 ? 5.460 -6.204 -12.862 1.00 91.19 84 LEU A N 1
ATOM 668 C CA . LEU A 1 84 ? 4.993 -5.895 -14.217 1.00 91.19 84 LEU A CA 1
ATOM 669 C C . LEU A 1 84 ? 5.498 -4.534 -14.720 1.00 91.19 84 LEU A C 1
ATOM 671 O O . LEU A 1 84 ? 5.747 -4.353 -15.902 1.00 91.19 84 LEU A O 1
ATOM 675 N N . HIS A 1 85 ? 5.671 -3.556 -13.834 1.00 87.31 85 HIS A N 1
ATOM 676 C CA . HIS A 1 85 ? 6.202 -2.247 -14.220 1.00 87.31 85 HIS A CA 1
ATOM 677 C C . HIS A 1 85 ? 7.735 -2.199 -14.272 1.00 87.31 85 HIS A C 1
ATOM 679 O O . HIS A 1 85 ? 8.309 -1.198 -14.693 1.00 87.31 85 HIS A O 1
ATOM 685 N N . GLY A 1 86 ? 8.418 -3.252 -13.823 1.00 81.69 86 GLY A N 1
ATOM 686 C CA . GLY A 1 86 ? 9.863 -3.416 -13.965 1.00 81.69 86 GLY A CA 1
ATOM 687 C C . GLY A 1 86 ? 10.285 -4.333 -15.107 1.00 81.69 86 GLY A C 1
ATOM 688 O O . GLY A 1 86 ? 11.450 -4.280 -15.486 1.00 81.69 86 GLY A O 1
ATOM 689 N N . ASN A 1 87 ? 9.370 -5.145 -15.637 1.00 85.69 87 ASN A N 1
ATOM 690 C CA . ASN A 1 87 ? 9.674 -6.257 -16.530 1.00 85.69 87 ASN A CA 1
ATOM 691 C C . ASN A 1 87 ? 8.641 -6.341 -17.660 1.00 85.69 87 ASN A C 1
ATOM 693 O O . ASN A 1 87 ? 7.506 -5.906 -17.506 1.00 85.69 87 ASN A O 1
ATOM 697 N N . ALA A 1 88 ? 9.012 -6.935 -18.794 1.00 78.75 88 ALA A N 1
ATOM 698 C CA . ALA A 1 88 ? 8.093 -7.136 -19.920 1.00 78.75 88 ALA A CA 1
ATOM 699 C C . ALA A 1 88 ? 7.169 -8.360 -19.746 1.00 78.75 88 ALA A C 1
ATOM 701 O O . ALA A 1 88 ? 6.460 -8.736 -20.676 1.00 78.75 88 ALA A O 1
ATOM 702 N N . GLU A 1 89 ? 7.184 -8.989 -18.571 1.00 85.00 89 GLU A N 1
ATOM 703 C CA . GLU A 1 89 ? 6.424 -10.196 -18.264 1.00 85.00 89 GLU A CA 1
ATOM 704 C C . GLU A 1 89 ? 5.598 -10.021 -16.983 1.00 85.00 89 GLU A C 1
ATOM 706 O O . GLU A 1 89 ? 5.894 -9.196 -16.112 1.00 85.00 89 GLU A O 1
ATOM 711 N N . THR A 1 90 ? 4.527 -10.803 -16.877 1.00 83.06 90 THR A N 1
ATOM 712 C CA . THR A 1 90 ? 3.643 -10.818 -15.712 1.00 83.06 90 THR A CA 1
ATOM 713 C C . THR A 1 90 ? 4.020 -11.961 -14.785 1.00 83.06 90 THR A C 1
ATOM 715 O O . THR A 1 90 ? 4.088 -13.102 -15.234 1.00 83.06 90 THR A O 1
ATOM 718 N N . LEU A 1 91 ? 4.151 -11.689 -13.486 1.00 83.69 91 LEU A N 1
ATOM 719 C CA . LEU A 1 91 ? 4.107 -12.760 -12.492 1.00 83.69 91 LEU A CA 1
ATOM 720 C C . LEU A 1 91 ? 2.689 -13.310 -12.384 1.00 83.69 91 LEU A C 1
ATOM 722 O O . LEU A 1 91 ? 1.704 -12.564 -12.479 1.00 83.69 91 LEU A O 1
ATOM 726 N N . GLU A 1 92 ? 2.599 -14.613 -12.149 1.00 77.12 92 GLU A N 1
ATOM 727 C CA . GLU A 1 92 ? 1.327 -15.266 -11.914 1.00 77.12 92 GLU A CA 1
ATOM 728 C C . GLU A 1 92 ? 0.647 -14.685 -10.669 1.00 77.12 92 GLU A C 1
ATOM 730 O O . GLU A 1 92 ? 1.252 -14.491 -9.612 1.00 77.12 92 GLU A O 1
ATOM 735 N N . ARG A 1 93 ? -0.640 -14.365 -10.811 1.00 70.44 93 ARG A N 1
ATOM 736 C CA . ARG A 1 93 ? -1.467 -13.837 -9.728 1.00 70.44 93 ARG A CA 1
ATOM 737 C C . ARG A 1 93 ? -2.328 -14.961 -9.186 1.00 70.44 93 ARG A C 1
ATOM 739 O O . ARG A 1 93 ? -3.507 -15.051 -9.522 1.00 70.44 93 ARG A O 1
ATOM 746 N N . VAL A 1 94 ? -1.744 -15.813 -8.361 1.00 68.69 94 VAL A N 1
ATOM 747 C CA . VAL A 1 94 ? -2.494 -16.910 -7.754 1.00 68.69 94 VAL A CA 1
ATOM 748 C C . VAL A 1 94 ? -3.176 -16.411 -6.478 1.00 68.69 94 VAL A C 1
ATOM 750 O O . VAL A 1 94 ? -2.603 -15.658 -5.688 1.00 68.69 94 VAL A O 1
ATOM 753 N N . THR A 1 95 ? -4.447 -16.771 -6.307 1.00 74.50 95 THR A N 1
ATOM 754 C CA . THR A 1 95 ? -5.172 -16.543 -5.046 1.00 74.50 95 THR A CA 1
ATOM 755 C C . THR A 1 95 ? -4.777 -17.616 -4.037 1.00 74.50 95 THR A C 1
ATOM 757 O O . THR A 1 95 ? -4.321 -18.683 -4.438 1.00 74.50 95 THR A O 1
ATOM 760 N N . ILE A 1 96 ? -5.017 -17.410 -2.739 1.00 73.44 96 ILE A N 1
ATOM 761 C CA . ILE A 1 96 ? -4.750 -18.472 -1.749 1.00 73.44 96 ILE A CA 1
ATOM 762 C C . ILE A 1 96 ? -5.513 -19.759 -2.076 1.00 73.44 96 ILE A C 1
ATOM 764 O O . ILE A 1 96 ? -4.969 -20.849 -1.939 1.00 73.44 96 ILE A O 1
ATOM 768 N N . ARG A 1 97 ? -6.731 -19.646 -2.619 1.00 72.75 97 ARG A N 1
ATOM 769 C CA . ARG A 1 97 ? -7.476 -20.810 -3.119 1.00 72.75 97 ARG A CA 1
ATOM 770 C C . ARG A 1 97 ? -6.759 -21.536 -4.259 1.00 72.75 97 ARG A C 1
ATOM 772 O O . ARG A 1 97 ? -6.824 -22.755 -4.308 1.00 72.75 97 ARG A O 1
ATOM 779 N N . GLY A 1 98 ? -6.094 -20.801 -5.150 1.00 72.19 98 GLY A N 1
ATOM 780 C CA . GLY A 1 98 ? -5.279 -21.391 -6.213 1.00 72.19 98 GLY A CA 1
ATOM 781 C C . GLY A 1 98 ? -4.062 -22.132 -5.658 1.00 72.19 98 GLY A C 1
ATOM 782 O O . GLY A 1 98 ? -3.840 -23.275 -6.031 1.00 72.19 98 GLY A O 1
ATOM 783 N N . TRP A 1 99 ? -3.363 -21.550 -4.676 1.00 71.06 99 TRP A N 1
ATOM 784 C CA . TRP A 1 99 ? -2.237 -22.214 -4.004 1.00 71.06 99 TRP A CA 1
ATOM 785 C C . TRP A 1 99 ? -2.646 -23.510 -3.303 1.00 71.06 99 TRP A C 1
ATOM 787 O O . TRP A 1 99 ? -1.960 -24.519 -3.425 1.00 71.06 99 TRP A O 1
ATOM 797 N N . CYS A 1 100 ? -3.770 -23.502 -2.582 1.00 70.06 100 CYS A N 1
ATOM 798 C CA . CYS A 1 100 ? -4.248 -24.705 -1.905 1.00 70.06 100 CYS A CA 1
ATOM 799 C C . CYS A 1 100 ? -4.689 -25.796 -2.897 1.00 70.06 100 CYS A C 1
ATOM 801 O O . CYS A 1 100 ? -4.430 -26.970 -2.650 1.00 70.06 100 CYS A O 1
ATOM 803 N N . ALA A 1 101 ? -5.297 -25.424 -4.029 1.00 68.50 101 ALA A N 1
ATOM 804 C CA . ALA A 1 101 ? -5.711 -26.379 -5.059 1.00 68.50 101 ALA A CA 1
ATOM 805 C C . ALA A 1 101 ? -4.520 -27.070 -5.752 1.00 68.50 101 ALA A C 1
ATOM 807 O O . ALA A 1 101 ? -4.627 -28.227 -6.144 1.00 68.50 101 ALA A O 1
ATOM 808 N N . GLU A 1 102 ? -3.379 -26.389 -5.877 1.00 58.62 102 GLU A N 1
ATOM 809 C CA . GLU A 1 102 ? -2.150 -26.963 -6.443 1.00 58.62 102 GLU A CA 1
ATOM 810 C C . GLU A 1 102 ? -1.468 -27.956 -5.490 1.00 58.62 102 GLU A C 1
ATOM 812 O O . GLU A 1 102 ? -0.875 -28.935 -5.938 1.00 58.62 102 GLU A O 1
ATOM 817 N N . SER A 1 103 ? -1.584 -27.751 -4.173 1.00 55.97 103 SER A N 1
ATOM 818 C CA . SER A 1 103 ? -0.979 -28.638 -3.167 1.00 55.97 103 SER A CA 1
ATOM 819 C C . SER A 1 103 ? -1.703 -29.975 -2.960 1.00 55.97 103 SER A C 1
ATOM 821 O O . SER A 1 103 ? -1.140 -30.871 -2.339 1.00 55.97 103 SER A O 1
ATOM 823 N N . GLU A 1 104 ? -2.925 -30.131 -3.476 1.00 51.59 104 GLU A N 1
ATOM 824 C CA . GLU A 1 104 ? -3.709 -31.377 -3.389 1.00 51.59 104 GLU A CA 1
ATOM 825 C C . GLU A 1 104 ? -3.486 -32.316 -4.593 1.00 51.59 104 GLU A C 1
ATOM 827 O O . GLU A 1 104 ? -4.075 -33.394 -4.660 1.00 51.59 104 GLU A O 1
ATOM 832 N N . GLY A 1 105 ? -2.635 -31.916 -5.546 1.00 52.09 105 GLY A N 1
ATOM 833 C CA . GLY A 1 105 ? -2.331 -32.660 -6.772 1.00 52.09 105 GLY A CA 1
ATOM 834 C C . GLY A 1 105 ? -0.904 -33.213 -6.879 1.00 52.09 105 GLY A C 1
ATOM 835 O O . GLY A 1 105 ? -0.502 -33.557 -7.991 1.00 52.09 105 GLY A O 1
ATOM 836 N N . ALA A 1 106 ? -0.144 -33.273 -5.778 1.00 43.41 106 ALA A N 1
ATOM 837 C CA . ALA A 1 106 ? 1.223 -33.811 -5.727 1.00 43.41 106 ALA A CA 1
ATOM 838 C C . ALA A 1 106 ? 1.309 -35.127 -4.941 1.00 43.41 106 ALA A C 1
ATOM 840 O O . ALA A 1 106 ? 0.714 -35.200 -3.842 1.00 43.41 106 ALA A O 1
#

Radius of gyration: 15.84 Å; chains: 1; bounding box: 29×52×41 Å

Secondary structure (DSSP, 8-state):
----TTEEEEEPTT-SSEEEEEEEEETTTTEEEEEEEE-S-S-HHHHHHHHHHHHHHHHHHHHT---HHHHHHHHHHHHHHHHHTTSSSPPP---HHHHHHHHT--

pLDDT: mean 87.11, std 14.21, range [37.12, 97.94]

Foldseek 3Di:
DPPPPFKDWDDDPPDQFIKMWGWAQDPVVRDIDIDIGTPPHNDPQLSVLSNVLVRVQRVCVSVVNDDPQNNVLSVLSSVQSSVVVVDVDGDDNARVVRVVVVVVVD

Sequence (106 aa):
MKVQRGLSIHKQSGRPNWFCSFRVFNKEIGQWRYVFRSTATADETKAREICRAWHVAALKAGKGELSEDAAREIIARGVADVFLHGNAETLERVTIRGWCAESEGA